Protein AF-A0A8B8G3N1-F1 (afdb_monomer)

pLDDT: mean 84.58, std 10.95, range [52.88, 96.19]

Solvent-accessible surface area (backbone atoms only — not comparable to full-atom values): 6599 Å² total; per-residue (Å²): 95,81,61,94,62,82,59,53,70,61,54,52,36,76,75,36,80,85,64,83,86,52,68,44,66,70,57,53,39,44,49,51,62,73,65,52,58,68,69,63,46,52,54,50,53,51,52,49,50,54,50,46,59,45,58,69,37,75,64,49,40,51,51,52,24,53,48,22,57,74,70,71,45,99,60,52,73,86,65,83,82,50,96,75,39,47,71,42,50,54,52,34,51,50,51,48,59,77,38,45,69,55,51,51,53,54,54,67,70,73,109

Radius of gyration: 20.63 Å; Cα contacts (8 Å, |Δi|>4): 77; chains: 1; bounding box: 50×24×52 Å

Foldseek 3Di:
DPPPDPCPVVVVCVVPVPDDDDDDPFVVQLVVLVVDDPVVVVVLVVLQVLLCVCVVDPVSLVVQLVLCVVVVQPDSGQDHADSRGNVSSVVNVVVCVSCVVSSVVSVVVVD

Sequence (111 aa):
MTGSVKGFTSFANKKNENIIFTHCFLHREALMTKTLVGDLREVMDQVVKVINHIKSSSLKSRLFEKMCEGMDSDNSKLIFHSAIRWLSRSRVLSRFYDLSEEIIVFLTIEE

Structure (mmCIF, N/CA/C/O backbone):
data_AF-A0A8B8G3N1-F1
#
_entry.id   AF-A0A8B8G3N1-F1
#
loop_
_atom_site.group_PDB
_atom_site.id
_atom_site.type_symbol
_atom_site.label_atom_id
_atom_site.label_alt_id
_atom_site.label_comp_id
_atom_site.label_asym_id
_atom_site.label_entity_id
_atom_site.label_seq_id
_atom_site.pdbx_PDB_ins_code
_atom_site.Cartn_x
_atom_site.Cartn_y
_atom_site.Cartn_z
_atom_site.occupancy
_atom_site.B_iso_or_equiv
_atom_site.auth_seq_id
_atom_site.auth_comp_id
_atom_site.auth_asym_id
_atom_site.auth_atom_id
_atom_site.pdbx_PDB_model_num
ATOM 1 N N . MET A 1 1 ? 23.233 -4.567 -19.174 1.00 52.88 1 MET A N 1
ATOM 2 C CA . MET A 1 1 ? 23.621 -3.779 -17.980 1.00 52.88 1 MET A CA 1
ATOM 3 C C . MET A 1 1 ? 24.669 -2.754 -18.373 1.00 52.88 1 MET A C 1
ATOM 5 O O . MET A 1 1 ? 25.778 -3.133 -18.723 1.00 52.88 1 MET A O 1
ATOM 9 N N . THR A 1 2 ? 24.337 -1.468 -18.329 1.00 61.19 2 THR A N 1
ATOM 10 C CA . THR A 1 2 ? 25.339 -0.397 -18.367 1.00 61.19 2 THR A CA 1
ATOM 11 C C . THR A 1 2 ? 26.020 -0.399 -17.000 1.00 61.19 2 THR A C 1
ATOM 13 O O . THR A 1 2 ? 25.407 -0.006 -16.011 1.00 61.19 2 THR A O 1
ATOM 16 N N . GLY A 1 3 ? 27.219 -0.976 -16.907 1.00 60.56 3 GLY A N 1
ATOM 17 C CA . GLY A 1 3 ? 28.003 -0.952 -15.670 1.00 60.56 3 GLY A CA 1
ATOM 18 C C . GLY A 1 3 ? 28.437 0.473 -15.296 1.00 60.56 3 GLY A C 1
ATOM 19 O O . GLY A 1 3 ? 28.160 1.428 -16.016 1.00 60.56 3 GLY A O 1
ATOM 20 N N . SER A 1 4 ? 29.168 0.614 -14.187 1.00 65.88 4 SER A N 1
ATOM 21 C CA . SER A 1 4 ? 29.734 1.902 -13.727 1.00 65.88 4 SER A CA 1
ATOM 22 C C . SER A 1 4 ? 30.685 2.554 -14.752 1.00 65.88 4 SER A C 1
ATOM 24 O O . SER A 1 4 ? 30.907 3.765 -14.751 1.00 65.88 4 SER A O 1
ATOM 26 N N . VAL A 1 5 ? 31.232 1.752 -15.670 1.00 66.88 5 VAL A N 1
ATOM 27 C CA . VAL A 1 5 ? 32.187 2.201 -16.684 1.00 66.88 5 VAL A CA 1
ATOM 28 C C . VAL A 1 5 ? 31.467 2.925 -17.821 1.00 66.88 5 VAL A C 1
ATOM 30 O O . VAL A 1 5 ? 30.815 2.318 -18.676 1.00 66.88 5 VAL A O 1
ATOM 33 N N . LYS A 1 6 ? 31.632 4.249 -17.854 1.00 72.62 6 LYS A N 1
ATOM 34 C CA . LYS A 1 6 ? 31.193 5.096 -18.967 1.00 72.62 6 LYS A CA 1
ATOM 35 C C . LYS A 1 6 ? 31.956 4.709 -20.241 1.00 72.62 6 LYS A C 1
ATOM 37 O O . LYS A 1 6 ? 33.166 4.521 -20.210 1.00 72.62 6 LYS A O 1
ATOM 42 N N . GLY A 1 7 ? 31.247 4.593 -21.363 1.00 78.69 7 GLY A N 1
ATOM 43 C CA . GLY A 1 7 ? 31.850 4.355 -22.682 1.00 78.69 7 GLY A CA 1
ATOM 44 C C . GLY A 1 7 ? 31.994 2.889 -23.106 1.00 78.69 7 GLY A C 1
ATOM 45 O O . GLY A 1 7 ? 32.208 2.644 -24.290 1.00 78.69 7 GLY A O 1
ATOM 46 N N . PHE A 1 8 ? 31.787 1.911 -22.213 1.00 82.69 8 PHE A N 1
ATOM 47 C CA . PHE A 1 8 ? 31.822 0.487 -22.590 1.00 82.69 8 PHE A CA 1
ATOM 48 C C . PHE A 1 8 ? 30.796 0.146 -23.677 1.00 82.69 8 PHE A C 1
ATOM 50 O O . PHE A 1 8 ? 31.118 -0.551 -24.633 1.00 82.69 8 PHE A O 1
ATOM 57 N N . THR A 1 9 ? 29.575 0.679 -23.570 1.00 83.38 9 THR A N 1
ATOM 58 C CA . THR A 1 9 ? 28.530 0.462 -24.581 1.00 83.38 9 THR A CA 1
ATOM 59 C C . THR A 1 9 ? 28.941 1.002 -25.945 1.00 83.38 9 THR A C 1
ATOM 61 O O . THR A 1 9 ? 28.779 0.317 -26.944 1.00 83.38 9 THR A O 1
ATOM 64 N N . SER A 1 10 ? 29.544 2.193 -25.986 1.00 84.50 10 SER A N 1
ATOM 65 C CA . SER A 1 10 ? 30.075 2.791 -27.215 1.00 84.50 10 SER A CA 1
ATOM 66 C C . SER A 1 10 ? 31.201 1.942 -27.817 1.00 84.50 10 SER A C 1
ATOM 68 O O . SER A 1 10 ? 31.197 1.672 -29.015 1.00 84.50 10 SER A O 1
ATOM 70 N N . PHE A 1 11 ? 32.132 1.461 -26.987 1.00 86.44 11 P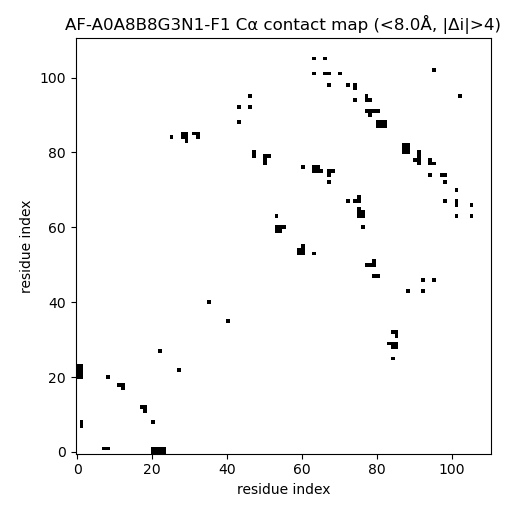HE A N 1
ATOM 71 C CA . PHE A 1 11 ? 33.217 0.579 -27.423 1.00 86.44 11 PHE A CA 1
ATOM 72 C C . PHE A 1 11 ? 32.707 -0.757 -27.978 1.00 86.44 11 PHE A C 1
ATOM 74 O O . PHE A 1 11 ? 33.124 -1.177 -29.055 1.00 86.44 11 PHE A O 1
ATOM 81 N N . ALA A 1 12 ? 31.796 -1.419 -27.267 1.00 87.19 12 ALA A N 1
ATOM 82 C CA . ALA A 1 12 ? 31.256 -2.704 -27.688 1.00 87.19 12 ALA A CA 1
ATOM 83 C C . ALA A 1 12 ? 30.360 -2.572 -28.935 1.00 87.19 12 ALA A C 1
ATOM 85 O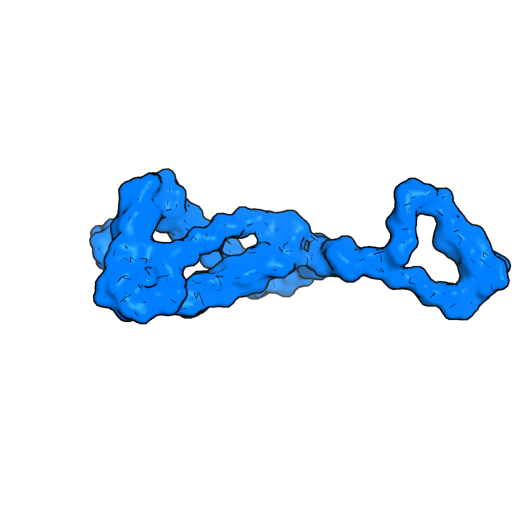 O . ALA A 1 12 ? 30.424 -3.442 -29.798 1.00 87.19 12 ALA A O 1
ATOM 86 N N . ASN A 1 13 ? 29.639 -1.455 -29.102 1.00 87.31 13 ASN A N 1
ATOM 87 C CA . ASN A 1 13 ? 28.898 -1.162 -30.336 1.00 87.31 13 ASN A CA 1
ATOM 88 C C . ASN A 1 13 ? 29.836 -0.980 -31.545 1.00 87.31 13 ASN A C 1
ATOM 90 O O . ASN A 1 13 ? 29.582 -1.511 -32.616 1.00 87.31 13 ASN A O 1
ATOM 94 N N . LYS A 1 14 ? 30.996 -0.328 -31.360 1.00 91.06 14 LYS A N 1
ATOM 95 C CA . LYS A 1 14 ? 32.030 -0.232 -32.413 1.00 91.06 14 LYS A CA 1
ATOM 96 C C . LYS A 1 14 ? 32.617 -1.585 -32.828 1.00 91.06 14 LYS A C 1
ATOM 98 O O . LYS A 1 14 ? 33.181 -1.692 -33.910 1.00 91.06 14 LYS A O 1
ATOM 103 N N . LYS A 1 15 ? 32.578 -2.592 -31.950 1.00 91.25 15 LYS A N 1
ATOM 104 C CA . LYS A 1 15 ? 33.089 -3.943 -32.234 1.00 91.25 15 LYS A CA 1
ATOM 105 C C . LYS A 1 15 ? 32.030 -4.861 -32.838 1.00 91.25 15 LYS A C 1
ATOM 107 O O . LYS A 1 15 ? 32.396 -5.805 -33.529 1.00 91.25 15 LYS A O 1
ATOM 112 N N . ASN A 1 16 ? 30.754 -4.601 -32.573 1.00 91.12 16 ASN A N 1
ATOM 113 C CA . ASN A 1 16 ? 29.628 -5.322 -33.146 1.00 91.12 16 ASN A CA 1
ATOM 114 C C . ASN A 1 16 ? 28.402 -4.400 -33.166 1.00 91.12 16 ASN A C 1
ATOM 116 O O . ASN A 1 16 ? 27.781 -4.196 -32.127 1.00 91.12 16 ASN A O 1
ATOM 120 N N . GLU A 1 17 ? 28.041 -3.892 -34.344 1.00 88.19 17 GLU A N 1
ATOM 121 C CA . GLU A 1 17 ? 26.922 -2.951 -34.519 1.00 88.19 17 GLU A CA 1
ATOM 122 C C . GLU A 1 17 ? 25.550 -3.580 -34.224 1.00 88.19 17 GLU A C 1
ATOM 124 O O . GLU A 1 17 ? 24.586 -2.877 -33.935 1.00 88.19 17 GLU A O 1
ATOM 129 N N . ASN A 1 18 ? 25.463 -4.914 -34.227 1.00 90.50 18 ASN A N 1
ATOM 130 C CA . ASN A 1 18 ? 24.231 -5.647 -33.930 1.00 90.50 18 ASN A CA 1
ATOM 131 C C . ASN A 1 18 ? 24.046 -5.929 -32.429 1.00 90.50 18 ASN A C 1
ATOM 133 O O . ASN A 1 18 ? 23.112 -6.633 -32.039 1.00 90.50 18 ASN A O 1
ATOM 137 N N . ILE A 1 19 ? 24.941 -5.441 -31.564 1.00 87.00 19 ILE A N 1
ATOM 138 C CA . ILE A 1 19 ? 24.834 -5.679 -30.126 1.00 87.00 19 ILE A CA 1
ATOM 139 C C . ILE A 1 19 ? 23.683 -4.862 -29.519 1.00 87.00 19 ILE A C 1
ATOM 141 O O . ILE A 1 19 ? 23.603 -3.641 -29.650 1.00 87.00 19 ILE A O 1
ATOM 145 N N . ILE A 1 20 ? 22.792 -5.535 -28.792 1.00 83.25 20 ILE A N 1
ATOM 146 C CA . ILE A 1 20 ? 21.658 -4.888 -28.125 1.00 83.25 20 ILE A CA 1
ATOM 147 C C . ILE A 1 20 ? 22.021 -4.615 -26.666 1.00 83.25 20 ILE A C 1
ATOM 149 O O . ILE A 1 20 ? 22.231 -5.534 -25.871 1.00 83.25 20 ILE A O 1
ATOM 153 N N . PHE A 1 21 ? 22.056 -3.337 -26.281 1.00 77.88 21 PHE A N 1
ATOM 154 C CA . PHE A 1 21 ? 22.212 -2.947 -24.881 1.00 77.88 21 PHE A CA 1
ATOM 155 C C . PHE A 1 21 ? 20.859 -2.751 -24.218 1.00 77.88 21 PHE A C 1
ATOM 157 O O . PHE A 1 21 ? 20.196 -1.732 -24.394 1.00 77.88 21 PHE A O 1
ATOM 164 N N . THR A 1 22 ? 20.496 -3.691 -23.356 1.00 70.56 22 THR A N 1
ATOM 165 C CA . THR A 1 22 ? 19.344 -3.516 -22.474 1.00 70.56 22 THR A CA 1
ATOM 166 C C . THR A 1 22 ? 19.803 -2.892 -21.153 1.00 70.56 22 THR A C 1
ATOM 168 O O . THR A 1 22 ? 20.736 -3.374 -20.485 1.00 70.56 22 THR A O 1
ATOM 171 N N . HIS A 1 23 ? 19.150 -1.793 -20.766 1.00 67.56 23 HIS A N 1
ATOM 172 C CA . HIS A 1 23 ? 19.253 -1.245 -19.413 1.00 67.56 23 HIS A CA 1
ATOM 173 C C . HIS A 1 23 ? 18.822 -2.299 -18.386 1.00 67.56 23 HIS A C 1
ATOM 175 O O . HIS A 1 23 ? 18.034 -3.189 -18.698 1.00 67.56 23 HIS A O 1
ATOM 181 N N . CYS A 1 24 ? 19.332 -2.213 -17.154 1.00 75.56 24 CYS A N 1
ATOM 182 C CA . CYS A 1 24 ? 18.851 -3.092 -16.087 1.00 75.56 24 CYS A CA 1
ATOM 183 C C . CYS A 1 24 ? 17.325 -2.952 -15.970 1.00 75.56 24 CYS A C 1
ATOM 185 O O . CYS A 1 24 ? 16.823 -1.826 -15.954 1.00 75.56 24 CYS A O 1
ATOM 187 N N . PHE A 1 25 ? 16.607 -4.075 -15.896 1.00 71.81 25 PHE A N 1
ATOM 188 C CA . PHE A 1 25 ? 15.147 -4.096 -15.791 1.00 71.81 25 PHE A CA 1
ATOM 189 C C . PHE A 1 25 ? 14.663 -3.196 -14.644 1.00 71.81 25 PHE A C 1
ATOM 191 O O . PHE A 1 25 ? 13.816 -2.336 -14.857 1.00 71.81 25 PHE A O 1
ATOM 198 N N . LEU A 1 26 ? 15.354 -3.251 -13.500 1.00 69.75 26 LEU A N 1
ATOM 199 C CA . LEU A 1 26 ? 15.107 -2.392 -12.336 1.00 69.75 26 LEU A CA 1
ATOM 200 C C . LEU A 1 26 ? 15.217 -0.888 -12.645 1.00 69.75 26 LEU A C 1
ATOM 202 O O . LEU A 1 26 ? 14.485 -0.075 -12.088 1.00 69.75 26 LEU A O 1
ATOM 206 N N . HIS A 1 27 ? 16.132 -0.494 -13.535 1.00 72.19 27 HIS A N 1
ATOM 207 C CA . HIS A 1 27 ? 16.292 0.903 -13.938 1.00 72.19 27 HIS A CA 1
ATOM 208 C C . HIS A 1 27 ? 15.178 1.349 -14.892 1.00 72.19 27 HIS A C 1
ATOM 210 O O . HIS A 1 27 ? 14.675 2.461 -14.755 1.00 72.19 27 HIS A O 1
ATOM 216 N N . ARG A 1 28 ? 14.760 0.485 -15.832 1.00 71.06 28 ARG A N 1
ATOM 217 C CA . ARG A 1 28 ? 13.605 0.777 -16.701 1.00 71.06 28 ARG A CA 1
ATOM 218 C C . ARG A 1 28 ? 12.324 0.880 -15.883 1.00 71.06 28 ARG A C 1
ATOM 220 O O . ARG A 1 28 ? 11.579 1.829 -16.077 1.00 71.06 28 ARG A O 1
ATOM 227 N N . GLU A 1 29 ? 12.109 -0.019 -14.928 1.00 70.38 29 GLU A N 1
ATOM 228 C CA . GLU A 1 29 ? 10.981 0.060 -13.995 1.00 70.38 29 GLU A CA 1
ATOM 229 C C . GLU A 1 29 ? 10.974 1.377 -13.206 1.00 70.38 29 GLU A C 1
ATOM 231 O O . GLU A 1 29 ? 9.937 2.028 -13.100 1.00 70.38 29 GLU A O 1
ATOM 236 N N . ALA A 1 30 ? 12.131 1.812 -12.697 1.00 72.19 30 ALA A N 1
ATOM 237 C CA . ALA A 1 30 ? 12.259 3.078 -11.971 1.00 72.19 30 ALA A CA 1
ATOM 238 C C . ALA A 1 30 ? 12.086 4.332 -12.853 1.00 72.19 30 ALA A C 1
ATOM 240 O O . ALA A 1 30 ? 11.778 5.408 -12.344 1.00 72.19 30 ALA A O 1
ATOM 241 N N . LEU A 1 31 ? 12.314 4.229 -14.163 1.00 72.94 31 LEU A N 1
ATOM 242 C CA . LEU A 1 31 ? 11.995 5.290 -15.123 1.00 72.94 31 LEU A CA 1
ATOM 243 C C . LEU A 1 31 ? 10.498 5.303 -15.440 1.00 72.94 31 LEU A C 1
ATOM 245 O O . LEU A 1 31 ? 9.882 6.364 -15.398 1.00 72.94 31 LEU A O 1
ATOM 249 N N . MET A 1 32 ? 9.902 4.131 -15.667 1.00 71.38 32 MET A N 1
ATOM 250 C CA . MET A 1 32 ? 8.472 3.990 -15.956 1.00 71.38 32 MET A CA 1
ATOM 251 C C . MET A 1 32 ? 7.592 4.466 -14.792 1.00 71.38 32 MET A C 1
ATOM 253 O O . MET A 1 32 ? 6.533 5.046 -15.014 1.00 71.38 32 MET A O 1
ATOM 257 N N . THR A 1 33 ? 8.042 4.310 -13.541 1.00 68.06 33 THR A N 1
ATOM 258 C CA . THR A 1 33 ? 7.335 4.856 -12.366 1.00 68.06 33 THR A CA 1
ATOM 259 C C . THR A 1 33 ? 7.306 6.381 -12.316 1.00 68.06 33 THR A C 1
ATOM 261 O O . THR A 1 33 ? 6.444 6.954 -11.643 1.00 68.06 33 THR A O 1
ATOM 264 N N . LYS A 1 34 ? 8.255 7.054 -12.973 1.00 69.19 34 LYS A N 1
ATOM 265 C CA . LYS A 1 34 ? 8.269 8.519 -13.081 1.00 69.19 34 LYS A CA 1
ATOM 266 C C . LYS A 1 34 ? 7.347 9.010 -14.190 1.00 69.19 34 LYS A C 1
ATOM 268 O O . LYS A 1 34 ? 6.841 10.119 -14.094 1.00 69.19 34 LYS A O 1
ATOM 273 N N . THR A 1 35 ? 7.108 8.183 -15.203 1.00 71.31 35 THR A N 1
ATOM 274 C CA . THR A 1 35 ? 6.260 8.495 -16.358 1.00 71.31 35 THR A CA 1
ATOM 275 C C . THR A 1 35 ? 4.840 7.941 -16.221 1.00 71.31 35 THR A C 1
ATOM 277 O O . THR A 1 35 ? 4.193 7.697 -17.236 1.00 71.31 35 THR A O 1
ATOM 280 N N . LEU A 1 36 ? 4.350 7.699 -14.996 1.00 67.81 36 LEU A N 1
ATOM 281 C CA . LEU A 1 36 ? 2.959 7.281 -14.786 1.00 67.81 36 LEU A CA 1
ATOM 282 C C . LEU A 1 36 ? 2.008 8.272 -15.471 1.00 67.81 36 LEU A C 1
ATOM 284 O O . LEU A 1 36 ? 2.126 9.482 -15.269 1.00 67.81 36 LEU A O 1
ATOM 288 N N . VAL A 1 37 ? 1.057 7.740 -16.240 1.00 71.38 37 VAL A N 1
ATOM 289 C CA . VAL A 1 37 ? -0.057 8.505 -16.815 1.00 71.38 37 VAL A CA 1
ATOM 290 C C . VAL A 1 37 ? -0.823 9.186 -15.673 1.00 71.38 37 VAL A C 1
ATOM 292 O O . VAL A 1 37 ? -0.944 8.606 -14.592 1.00 71.38 37 VAL A O 1
ATOM 295 N N . GLY A 1 38 ? -1.277 10.426 -15.892 1.00 76.25 38 GLY A N 1
ATOM 296 C CA . GLY A 1 38 ? -1.791 11.331 -14.852 1.00 76.25 38 GLY A CA 1
ATOM 297 C C . GLY A 1 38 ? -2.768 10.681 -13.870 1.00 76.25 38 GLY A C 1
ATOM 298 O O . GLY A 1 38 ? -2.530 10.740 -12.665 1.00 76.25 38 GLY A O 1
ATOM 299 N N . ASP A 1 39 ? -3.770 9.972 -14.385 1.00 80.06 39 ASP A N 1
ATOM 300 C CA . ASP A 1 39 ? -4.825 9.338 -13.585 1.00 80.06 39 ASP A CA 1
ATOM 301 C C . ASP A 1 39 ? -4.272 8.281 -12.615 1.00 80.06 39 ASP A C 1
ATOM 303 O O . ASP A 1 39 ? -4.641 8.228 -11.443 1.00 80.06 39 ASP A O 1
ATOM 307 N N . LEU A 1 40 ? -3.306 7.468 -13.061 1.00 81.69 40 LEU A N 1
ATOM 308 C CA . LEU A 1 40 ? -2.697 6.441 -12.212 1.00 81.69 40 LEU A CA 1
ATOM 309 C C . LEU A 1 40 ? -1.837 7.064 -11.104 1.00 81.69 40 LEU A C 1
ATOM 311 O O . LEU A 1 40 ? -1.716 6.495 -10.018 1.00 81.69 40 LEU A O 1
ATOM 315 N N . ARG A 1 41 ? -1.229 8.230 -11.362 1.00 84.06 41 ARG A N 1
ATOM 316 C CA . ARG A 1 41 ? -0.494 8.971 -10.329 1.00 84.06 41 ARG A CA 1
ATOM 317 C C . ARG A 1 41 ? -1.448 9.494 -9.264 1.00 84.06 41 ARG A C 1
ATOM 319 O O . ARG A 1 41 ? -1.160 9.336 -8.084 1.00 84.06 41 ARG A O 1
ATOM 326 N N . GLU A 1 42 ? -2.573 10.064 -9.679 1.00 88.06 42 GLU A N 1
ATOM 327 C CA . GLU A 1 42 ? -3.576 10.594 -8.761 1.00 88.06 42 GLU A CA 1
ATOM 328 C C . GLU A 1 42 ? -4.147 9.501 -7.854 1.00 88.06 42 GLU A C 1
ATOM 330 O O . GLU A 1 42 ? -4.131 9.656 -6.634 1.00 88.06 42 GLU A O 1
ATOM 335 N N . VAL A 1 43 ? -4.548 8.359 -8.423 1.00 89.44 43 VAL A N 1
ATOM 336 C CA . VAL A 1 43 ? -5.011 7.201 -7.640 1.00 89.44 43 VAL A CA 1
ATOM 337 C C . VAL A 1 43 ? -3.945 6.759 -6.638 1.00 89.44 43 VAL A C 1
ATOM 339 O O . VAL A 1 43 ? -4.245 6.552 -5.462 1.00 89.44 43 VAL A O 1
ATOM 342 N N . MET A 1 44 ? -2.685 6.660 -7.071 1.00 89.38 44 MET A N 1
ATOM 343 C CA . MET A 1 44 ? -1.591 6.277 -6.180 1.00 89.38 44 MET A CA 1
ATOM 344 C C . MET A 1 44 ? -1.414 7.277 -5.030 1.00 89.38 44 MET A C 1
ATOM 346 O O . MET A 1 44 ? -1.232 6.864 -3.886 1.00 89.38 44 MET A O 1
ATOM 350 N N . ASP A 1 45 ? -1.485 8.579 -5.308 1.00 89.25 45 ASP A N 1
ATOM 351 C CA . ASP A 1 45 ? -1.355 9.624 -4.292 1.00 89.25 45 ASP A CA 1
ATOM 352 C C . ASP A 1 45 ? -2.499 9.553 -3.264 1.00 89.25 45 ASP A C 1
ATOM 354 O O . ASP A 1 45 ? -2.253 9.718 -2.067 1.00 89.25 45 ASP A O 1
ATOM 358 N N . GLN A 1 46 ? -3.730 9.245 -3.690 1.00 93.25 46 GLN A N 1
ATOM 359 C CA . GLN A 1 46 ? -4.859 9.038 -2.772 1.00 93.25 46 GLN A CA 1
ATOM 360 C C . GLN A 1 46 ? -4.671 7.793 -1.899 1.00 93.25 46 GLN A C 1
ATOM 362 O O . GLN A 1 46 ? -4.808 7.868 -0.678 1.00 93.25 46 GLN A O 1
ATOM 367 N N . VAL A 1 47 ? -4.265 6.669 -2.495 1.00 93.31 47 VAL A N 1
ATOM 368 C CA . VAL A 1 47 ? -3.960 5.430 -1.760 1.00 93.31 47 VAL A CA 1
ATOM 369 C C . VAL A 1 47 ? -2.889 5.677 -0.695 1.00 93.31 47 VAL A C 1
ATOM 371 O O . VAL A 1 47 ? -3.036 5.270 0.458 1.00 93.31 47 VAL A O 1
ATOM 374 N N . VAL A 1 48 ? -1.823 6.402 -1.046 1.00 91.94 48 VAL A N 1
ATOM 375 C CA . VAL A 1 48 ? -0.750 6.750 -0.105 1.00 91.94 48 VAL A CA 1
ATOM 376 C C . VAL A 1 48 ? -1.265 7.614 1.045 1.00 91.94 48 VAL A C 1
ATOM 378 O O . VAL A 1 48 ? -0.867 7.381 2.187 1.00 91.94 48 VAL A O 1
ATOM 381 N N . LYS A 1 49 ? -2.154 8.580 0.785 1.00 94.25 49 LYS A N 1
ATOM 382 C CA . LYS A 1 49 ? -2.760 9.407 1.842 1.00 94.25 49 LYS A CA 1
ATOM 383 C C . LYS A 1 49 ? -3.550 8.566 2.839 1.00 94.25 49 LYS A C 1
ATOM 385 O O . LYS A 1 49 ? -3.328 8.712 4.038 1.00 94.25 49 LYS A O 1
ATOM 390 N N . VAL A 1 50 ? -4.404 7.661 2.361 1.00 95.06 50 VAL A N 1
ATOM 391 C CA . VAL A 1 50 ? -5.209 6.786 3.230 1.00 95.06 50 VAL A CA 1
ATOM 392 C C . VAL A 1 50 ? -4.315 5.874 4.072 1.00 95.06 50 VAL A C 1
ATOM 394 O O . VAL A 1 50 ? -4.465 5.803 5.292 1.00 95.06 50 VAL A O 1
ATOM 397 N N . ILE A 1 51 ? -3.317 5.238 3.451 1.00 94.12 51 ILE A N 1
ATOM 398 C CA . ILE A 1 51 ? -2.360 4.387 4.171 1.00 94.12 51 ILE A CA 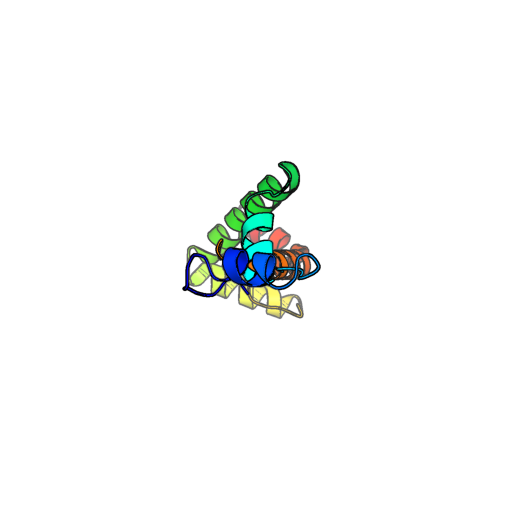1
ATOM 399 C C . ILE A 1 51 ? -1.616 5.195 5.238 1.00 94.12 51 ILE A C 1
ATOM 401 O O . ILE A 1 51 ? -1.471 4.733 6.369 1.00 94.12 51 ILE A O 1
ATOM 405 N N . ASN A 1 52 ? -1.153 6.400 4.907 1.00 93.94 52 ASN A N 1
ATOM 406 C CA . ASN A 1 52 ? -0.455 7.258 5.860 1.00 93.94 52 ASN A CA 1
ATOM 407 C C . ASN A 1 52 ? -1.363 7.705 7.009 1.00 93.94 52 ASN A C 1
ATOM 409 O O . ASN A 1 52 ? -0.891 7.787 8.137 1.00 93.94 52 ASN A O 1
ATOM 413 N N . HIS A 1 53 ? -2.647 7.955 6.753 1.00 93.38 53 HIS A N 1
ATOM 414 C CA . HIS A 1 53 ? -3.619 8.301 7.789 1.00 93.38 53 HIS A CA 1
ATOM 415 C C . HIS A 1 53 ? -3.800 7.164 8.799 1.00 93.38 53 HIS A C 1
ATOM 417 O O . HIS A 1 53 ? -3.610 7.373 9.999 1.00 93.38 53 HIS A O 1
ATOM 423 N N . ILE A 1 54 ? -4.048 5.939 8.327 1.00 93.19 54 ILE A N 1
ATOM 424 C CA . ILE A 1 54 ? -4.195 4.748 9.186 1.00 93.19 54 ILE A CA 1
ATOM 425 C C . ILE A 1 54 ? -2.886 4.459 9.939 1.00 93.19 54 ILE A C 1
ATOM 427 O O . ILE A 1 54 ? -2.881 4.079 11.112 1.00 93.19 54 ILE A O 1
ATOM 431 N N . LYS A 1 55 ? -1.742 4.681 9.283 1.00 92.62 55 LYS A N 1
ATOM 432 C CA . LYS A 1 55 ? -0.413 4.436 9.858 1.00 92.62 55 LYS A CA 1
ATOM 433 C C . LYS A 1 55 ? 0.180 5.619 10.629 1.00 92.62 55 LYS A C 1
ATOM 435 O O . LYS A 1 55 ? 1.285 5.491 11.150 1.00 92.62 55 LYS A O 1
ATOM 440 N N . SER A 1 56 ? -0.539 6.736 10.743 1.00 93.19 56 SER A N 1
ATOM 441 C CA . SER A 1 56 ? -0.069 7.956 11.422 1.00 93.19 56 SER A CA 1
ATOM 442 C C . SER A 1 56 ? 0.152 7.763 12.925 1.00 93.19 56 SER A C 1
ATOM 444 O O . SER A 1 56 ? 0.954 8.468 13.531 1.00 93.19 56 SER A O 1
ATOM 446 N N . SER A 1 57 ? -0.534 6.785 13.523 1.00 93.19 57 SER A N 1
ATOM 447 C CA . SER A 1 57 ? -0.417 6.424 14.933 1.00 93.19 57 SER A CA 1
ATOM 448 C C . SER A 1 57 ? -0.348 4.910 15.103 1.00 93.19 57 SER A C 1
ATOM 450 O O . SER A 1 57 ? -1.024 4.145 14.407 1.00 93.19 57 SER A O 1
ATOM 452 N N . SER A 1 58 ? 0.443 4.473 16.085 1.00 93.44 58 SER A N 1
ATOM 453 C CA . SER A 1 58 ? 0.5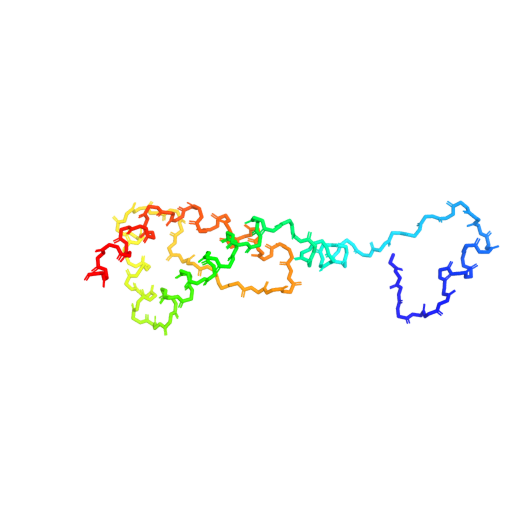47 3.065 16.477 1.00 93.44 58 SER A CA 1
ATOM 454 C C . SER A 1 58 ? -0.791 2.500 16.958 1.00 93.44 58 SER A C 1
ATOM 456 O O . SER A 1 58 ? -1.070 1.325 16.728 1.00 93.44 58 SER A O 1
ATOM 458 N N . LEU A 1 59 ? -1.635 3.330 17.582 1.00 94.50 59 LEU A N 1
ATOM 459 C CA . LEU A 1 59 ? -2.968 2.928 18.022 1.00 94.50 59 LEU A CA 1
ATOM 460 C C . LEU A 1 59 ? -3.878 2.643 16.825 1.00 94.50 59 LEU A C 1
ATOM 462 O O . LEU A 1 59 ? -4.433 1.553 16.751 1.00 94.50 59 LEU A O 1
ATOM 466 N N . LYS A 1 60 ? -3.964 3.573 15.864 1.00 93.75 60 LYS A N 1
ATOM 467 C CA . LYS A 1 60 ? -4.767 3.409 14.639 1.00 93.75 60 LYS A CA 1
ATOM 468 C C . LYS A 1 60 ? -4.356 2.165 13.858 1.00 93.75 60 LYS A C 1
ATOM 470 O O . LYS A 1 60 ? -5.201 1.358 13.497 1.00 93.75 60 LYS A O 1
ATOM 475 N N . SER A 1 61 ? -3.048 1.950 13.701 1.00 94.31 61 SER A N 1
ATOM 476 C CA . SER A 1 61 ? -2.524 0.752 13.034 1.00 94.31 61 SER A CA 1
ATOM 477 C C . SER A 1 61 ? -2.937 -0.545 13.733 1.00 94.31 61 SER A C 1
ATOM 479 O O . SER A 1 61 ? -3.313 -1.499 13.063 1.00 94.31 61 SER A O 1
ATOM 481 N N . ARG A 1 62 ? -2.881 -0.587 15.072 1.00 95.31 62 ARG A N 1
ATOM 482 C CA . ARG A 1 62 ? -3.285 -1.767 15.854 1.00 95.31 62 ARG A CA 1
ATOM 483 C C . ARG A 1 62 ? -4.794 -1.996 15.834 1.00 95.31 62 ARG A C 1
ATOM 485 O O . ARG A 1 62 ? -5.222 -3.143 15.853 1.00 95.31 62 ARG A O 1
ATOM 492 N N . LEU A 1 63 ? -5.587 -0.925 15.847 1.00 94.94 63 LEU A N 1
ATOM 493 C CA . LEU A 1 63 ? -7.043 -1.014 15.743 1.00 94.94 63 LEU A CA 1
ATOM 494 C C . LEU A 1 63 ? -7.451 -1.540 14.370 1.00 94.94 63 LEU A C 1
ATOM 496 O O . LEU A 1 63 ? -8.240 -2.472 14.304 1.00 94.94 63 LEU A O 1
ATOM 500 N N . PHE A 1 64 ? -6.847 -1.011 13.306 1.00 95.44 64 PHE A N 1
ATOM 501 C CA . PHE A 1 64 ? -7.055 -1.504 11.949 1.00 95.44 64 PHE A CA 1
ATOM 502 C C . PHE A 1 64 ? -6.688 -2.990 11.820 1.00 95.44 64 PHE A C 1
ATOM 504 O O . PHE A 1 64 ? -7.484 -3.767 11.310 1.00 95.44 64 PHE A O 1
ATOM 511 N N . GLU A 1 65 ? -5.529 -3.406 12.346 1.00 95.56 65 GLU A N 1
ATOM 512 C CA . GLU A 1 65 ? -5.093 -4.813 12.327 1.00 95.56 65 GLU A CA 1
ATOM 513 C C . GLU A 1 65 ? -6.098 -5.735 13.027 1.00 95.56 65 GLU A C 1
ATOM 515 O O . GLU A 1 65 ? -6.521 -6.731 12.446 1.00 95.56 65 GLU A O 1
ATOM 520 N N . LYS A 1 66 ? -6.553 -5.362 14.230 1.00 94.75 66 LYS A N 1
ATOM 521 C CA . LYS A 1 66 ? -7.592 -6.111 14.953 1.00 94.75 66 LYS A CA 1
ATOM 522 C C . LYS A 1 66 ? -8.922 -6.160 14.209 1.00 94.75 66 LYS A C 1
ATOM 524 O O . LYS A 1 66 ? -9.650 -7.139 14.326 1.00 94.75 66 LYS A O 1
ATOM 529 N N . MET A 1 67 ? -9.265 -5.089 13.502 1.00 94.69 67 MET A N 1
ATOM 530 C CA . MET A 1 67 ? -10.496 -5.032 12.727 1.00 94.69 67 MET A CA 1
ATOM 531 C C . MET A 1 67 ? -10.436 -5.994 11.539 1.00 94.69 67 MET A C 1
ATOM 533 O O . MET A 1 67 ? -11.380 -6.749 11.345 1.00 94.69 67 MET A O 1
ATOM 537 N N . CYS A 1 68 ? -9.307 -6.030 10.824 1.00 95.50 68 CYS A N 1
ATOM 538 C CA . CYS A 1 68 ? -9.072 -6.998 9.749 1.00 95.50 68 CYS A CA 1
ATOM 539 C C . CYS A 1 68 ? -9.152 -8.442 10.275 1.00 95.50 68 CYS A C 1
ATOM 541 O O . CYS A 1 68 ? -9.811 -9.286 9.686 1.00 95.50 68 CYS A O 1
ATOM 543 N N . GLU A 1 69 ? -8.543 -8.727 11.434 1.00 94.12 69 GLU A N 1
ATOM 544 C CA . GLU A 1 69 ? -8.659 -10.047 12.079 1.00 94.12 69 GLU A CA 1
ATOM 545 C C . GLU A 1 69 ? -10.117 -10.410 12.406 1.00 94.12 69 GLU A C 1
ATOM 547 O O . GLU A 1 69 ? -10.525 -11.553 12.233 1.00 94.12 69 GLU A O 1
ATOM 552 N N . GLY A 1 70 ? -10.920 -9.442 12.861 1.00 93.56 70 GLY A N 1
ATOM 553 C CA . GLY A 1 70 ? -12.345 -9.646 13.134 1.00 93.56 70 GLY A CA 1
ATOM 554 C C . GLY A 1 70 ? -13.209 -9.829 11.880 1.00 93.56 70 GLY A C 1
ATOM 555 O O . GLY A 1 70 ? -14.285 -10.414 11.980 1.00 93.56 70 GLY A O 1
ATOM 556 N N . MET A 1 71 ? -12.745 -9.344 10.726 1.00 94.31 71 MET A N 1
ATOM 557 C CA . MET A 1 71 ? -13.394 -9.494 9.418 1.00 94.31 71 MET A CA 1
ATOM 558 C C . MET A 1 71 ? -12.892 -10.720 8.635 1.00 94.31 71 MET A C 1
ATOM 560 O O . MET A 1 71 ? -13.341 -10.938 7.516 1.00 94.31 71 MET A O 1
ATOM 564 N N . ASP A 1 72 ? -12.015 -11.536 9.236 1.00 92.06 72 ASP A N 1
ATOM 565 C CA . ASP A 1 72 ? -11.399 -12.726 8.624 1.00 92.06 72 ASP A CA 1
ATOM 566 C C . ASP A 1 72 ? -10.618 -12.415 7.332 1.00 92.06 72 ASP A C 1
ATOM 568 O O . ASP A 1 72 ? -10.599 -13.186 6.374 1.00 92.06 72 ASP A O 1
ATOM 572 N N . SER A 1 73 ? -9.965 -11.249 7.292 1.00 92.25 73 SER A N 1
ATOM 573 C CA . SER A 1 73 ? -9.189 -10.807 6.135 1.00 92.25 73 SER A CA 1
ATOM 574 C C . SER A 1 73 ? -7.895 -11.617 5.974 1.00 92.25 73 SER A C 1
ATOM 576 O O . SER A 1 73 ? -7.106 -11.750 6.914 1.00 92.25 73 SER A O 1
ATOM 578 N N . ASP A 1 74 ? -7.571 -12.017 4.738 1.00 87.56 74 ASP A N 1
ATOM 579 C CA . ASP A 1 74 ? -6.303 -12.694 4.391 1.00 87.56 74 ASP A CA 1
ATOM 580 C C . ASP A 1 74 ? -5.052 -11.876 4.764 1.00 87.56 74 ASP A C 1
ATOM 582 O O . ASP A 1 74 ? -3.943 -12.395 4.930 1.00 87.56 74 ASP A O 1
ATOM 586 N N . ASN A 1 75 ? -5.207 -10.556 4.861 1.00 89.56 75 ASN A N 1
ATOM 587 C CA . ASN A 1 75 ? -4.160 -9.635 5.253 1.00 89.56 75 ASN A CA 1
ATOM 588 C C . ASN A 1 75 ? -4.642 -8.760 6.408 1.00 89.56 75 ASN A C 1
ATOM 590 O O . ASN A 1 75 ? -5.733 -8.225 6.369 1.00 89.56 75 ASN A O 1
ATOM 594 N N . SER A 1 76 ? -3.786 -8.502 7.394 1.00 89.38 76 SER A N 1
ATOM 595 C CA . SER A 1 76 ? -4.140 -7.621 8.522 1.00 89.38 76 SER A CA 1
ATOM 596 C C . SER A 1 76 ? -3.344 -6.312 8.556 1.00 89.38 76 SER A C 1
ATOM 598 O O . SER A 1 76 ? -3.492 -5.482 9.451 1.00 89.38 76 SER A O 1
ATOM 600 N N . LYS A 1 77 ? -2.445 -6.104 7.580 1.00 90.88 77 LYS A N 1
ATOM 601 C CA . LYS A 1 77 ? -1.495 -4.979 7.566 1.00 90.88 77 LYS A CA 1
ATOM 602 C C . LYS A 1 77 ? -1.378 -4.314 6.206 1.00 90.88 77 LYS A C 1
ATOM 604 O O . LYS A 1 77 ? -1.055 -4.961 5.206 1.00 90.88 77 LYS A O 1
ATOM 609 N N . LEU A 1 78 ? -1.475 -2.985 6.230 1.00 92.00 78 LEU A N 1
ATOM 610 C CA . LEU A 1 78 ? -1.120 -2.107 5.117 1.00 92.00 78 LEU A CA 1
ATOM 611 C C . LEU A 1 78 ? 0.398 -1.903 5.011 1.00 92.00 78 LEU A C 1
ATOM 613 O O . LEU A 1 78 ? 1.107 -1.748 6.018 1.00 92.00 78 LEU A O 1
ATOM 617 N N . ILE A 1 79 ? 0.883 -1.848 3.769 1.00 89.94 79 ILE A N 1
ATOM 618 C CA . ILE A 1 79 ? 2.295 -1.661 3.412 1.00 89.94 79 ILE A CA 1
ATOM 619 C C . ILE A 1 79 ? 2.581 -0.167 3.222 1.00 89.94 79 ILE A C 1
ATOM 621 O O . ILE A 1 79 ? 1.854 0.515 2.506 1.00 89.94 79 ILE A O 1
ATOM 625 N N . PHE A 1 80 ? 3.667 0.342 3.813 1.00 83.62 80 PHE A N 1
ATOM 626 C CA . PHE A 1 80 ? 4.129 1.703 3.524 1.00 83.62 80 PHE A CA 1
ATOM 627 C C . PHE A 1 80 ? 4.604 1.830 2.076 1.00 83.62 80 PHE A C 1
ATOM 629 O O . PHE A 1 80 ? 5.360 0.995 1.573 1.00 83.62 80 PHE A O 1
ATOM 636 N N . HIS A 1 81 ? 4.221 2.921 1.423 1.00 79.19 81 HIS A N 1
ATOM 637 C CA . HIS A 1 81 ? 4.708 3.216 0.086 1.00 79.19 81 HIS A CA 1
ATOM 638 C C . HIS A 1 81 ? 6.167 3.691 0.097 1.00 79.19 81 HIS A C 1
ATOM 640 O O . HIS A 1 81 ? 6.533 4.615 0.821 1.00 79.19 81 HIS A O 1
ATOM 646 N N . SER A 1 82 ? 6.985 3.102 -0.780 1.00 71.62 82 SER A N 1
ATOM 647 C CA . SER A 1 82 ? 8.300 3.622 -1.153 1.00 71.62 82 SER A CA 1
ATOM 648 C C . SER A 1 82 ? 8.300 4.023 -2.627 1.00 71.62 82 SER A C 1
ATOM 650 O O . SER A 1 82 ? 8.112 3.187 -3.512 1.00 71.62 82 SER A O 1
ATOM 652 N N . ALA A 1 83 ? 8.590 5.297 -2.908 1.00 67.06 83 ALA A N 1
ATOM 653 C CA . ALA A 1 83 ? 8.636 5.840 -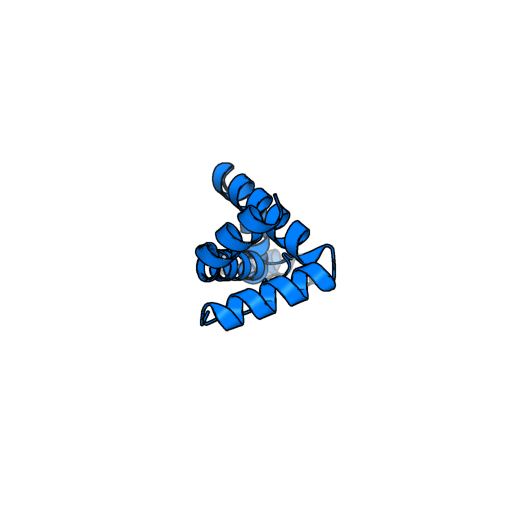4.269 1.00 67.06 83 ALA A CA 1
ATOM 654 C C . ALA A 1 83 ? 9.783 5.279 -5.139 1.00 67.06 83 ALA A C 1
ATOM 656 O O . ALA A 1 83 ? 9.886 5.624 -6.315 1.00 67.06 83 ALA A O 1
ATOM 657 N N . ILE A 1 84 ? 10.650 4.432 -4.576 1.00 65.31 84 ILE A N 1
ATOM 658 C CA . ILE A 1 84 ? 11.916 4.009 -5.185 1.00 65.31 84 ILE A CA 1
ATOM 659 C C . ILE A 1 84 ? 11.724 2.859 -6.190 1.00 65.31 84 ILE A C 1
ATOM 661 O O . ILE A 1 84 ? 12.541 2.705 -7.097 1.00 65.31 84 ILE A O 1
ATOM 665 N N . ARG A 1 85 ? 10.674 2.031 -6.059 1.00 70.88 85 ARG A N 1
ATOM 666 C CA . ARG A 1 85 ? 10.520 0.794 -6.855 1.00 70.88 85 ARG A CA 1
ATOM 667 C C . ARG A 1 85 ? 9.092 0.605 -7.367 1.00 70.88 85 ARG A C 1
ATOM 669 O O . ARG A 1 85 ? 8.154 0.643 -6.577 1.00 70.88 85 ARG A O 1
ATOM 676 N N . TRP A 1 86 ? 8.935 0.303 -8.659 1.00 72.31 86 TRP A N 1
ATOM 677 C CA . TRP A 1 86 ? 7.639 -0.043 -9.274 1.00 72.31 86 TRP A CA 1
ATOM 678 C C . TRP A 1 86 ? 6.940 -1.189 -8.541 1.00 72.31 86 TRP A C 1
ATOM 680 O O . TRP A 1 86 ? 5.785 -1.056 -8.149 1.00 72.31 86 TRP A O 1
ATOM 690 N N . LEU A 1 87 ? 7.685 -2.259 -8.249 1.00 70.50 87 LEU A N 1
ATOM 691 C CA . LEU A 1 87 ? 7.191 -3.407 -7.486 1.00 70.50 87 LEU A CA 1
ATOM 692 C C . LEU A 1 87 ? 6.676 -3.030 -6.088 1.00 70.50 87 LEU A C 1
ATOM 694 O O . LEU A 1 87 ? 5.839 -3.729 -5.530 1.00 70.50 87 LEU A O 1
ATOM 698 N N . SER A 1 88 ? 7.155 -1.928 -5.498 1.00 80.69 88 SER A N 1
ATOM 699 C CA . SER A 1 88 ? 6.592 -1.435 -4.237 1.00 80.69 88 SER A CA 1
ATOM 700 C C . SER A 1 88 ? 5.204 -0.840 -4.446 1.00 80.69 88 SER A C 1
ATOM 702 O O . SER A 1 88 ? 4.346 -1.034 -3.594 1.00 80.69 88 SER A O 1
ATOM 704 N N . ARG A 1 89 ? 4.975 -0.124 -5.552 1.00 83.06 89 ARG A N 1
ATOM 705 C CA . ARG A 1 89 ? 3.674 0.479 -5.867 1.00 83.06 89 ARG A CA 1
ATOM 706 C C . ARG A 1 89 ? 2.630 -0.579 -6.188 1.00 83.06 89 ARG A C 1
ATOM 708 O O . ARG A 1 89 ? 1.544 -0.517 -5.630 1.00 83.06 89 ARG A O 1
ATOM 715 N N . SER A 1 90 ? 2.978 -1.576 -7.004 1.00 84.88 90 SER A N 1
ATOM 716 C CA . SER A 1 90 ? 2.058 -2.673 -7.326 1.00 84.88 90 SER A CA 1
ATOM 717 C C . SER A 1 90 ? 1.649 -3.457 -6.079 1.00 84.88 90 SER A C 1
ATOM 719 O O . SER A 1 90 ? 0.470 -3.718 -5.879 1.00 84.88 90 SER A O 1
ATOM 721 N N . ARG A 1 91 ? 2.600 -3.763 -5.187 1.00 89.19 91 ARG A N 1
ATOM 722 C CA . ARG A 1 91 ? 2.308 -4.443 -3.916 1.00 89.19 91 ARG A CA 1
ATOM 723 C C . ARG A 1 91 ? 1.445 -3.608 -2.979 1.00 89.19 91 ARG A C 1
ATOM 725 O O . ARG A 1 91 ? 0.588 -4.166 -2.307 1.00 89.19 91 ARG A O 1
ATOM 732 N N . VAL A 1 92 ? 1.683 -2.298 -2.920 1.00 91.25 92 VAL A N 1
ATOM 733 C CA . VAL A 1 92 ? 0.860 -1.375 -2.128 1.00 91.25 92 VAL A CA 1
ATOM 734 C C . VAL A 1 92 ? -0.564 -1.331 -2.671 1.00 91.25 92 VAL A C 1
ATOM 736 O O . VAL A 1 92 ? -1.489 -1.486 -1.888 1.00 91.25 92 VAL A O 1
ATOM 739 N N . LEU A 1 93 ? -0.738 -1.184 -3.988 1.00 91.44 93 LEU A N 1
ATOM 740 C CA . LEU A 1 93 ? -2.059 -1.169 -4.622 1.00 91.44 93 LEU A CA 1
ATOM 741 C C . LEU A 1 93 ? -2.799 -2.494 -4.441 1.00 91.44 93 LEU A C 1
ATOM 743 O O . LEU A 1 93 ? -3.956 -2.473 -4.052 1.00 91.44 93 LEU A O 1
ATOM 747 N N . SER A 1 94 ? -2.125 -3.628 -4.654 1.00 92.69 94 SER A N 1
ATOM 748 C CA . SER A 1 94 ? -2.708 -4.954 -4.413 1.00 92.69 94 SER A CA 1
ATOM 749 C C . SER A 1 94 ? -3.174 -5.076 -2.967 1.00 92.69 94 SER A C 1
ATOM 751 O O . SER A 1 94 ? -4.337 -5.347 -2.729 1.00 92.69 94 SER A O 1
ATOM 753 N N . ARG A 1 95 ? -2.306 -4.757 -1.997 1.00 94.44 95 ARG A N 1
ATOM 754 C CA . ARG A 1 95 ? -2.658 -4.838 -0.574 1.00 94.44 95 ARG A CA 1
ATOM 755 C C . ARG A 1 95 ? -3.795 -3.895 -0.186 1.00 94.44 95 ARG A C 1
ATOM 757 O O . ARG A 1 95 ? -4.574 -4.224 0.695 1.00 94.44 95 ARG A O 1
ATOM 764 N N . PHE A 1 96 ? -3.832 -2.707 -0.780 1.00 94.94 96 PHE A N 1
ATOM 765 C CA . PHE A 1 96 ? -4.893 -1.734 -0.550 1.00 94.94 96 PHE A CA 1
ATOM 766 C C . PHE A 1 96 ? -6.228 -2.230 -1.110 1.00 94.94 96 PHE A C 1
ATOM 768 O O . PHE A 1 96 ? -7.252 -2.067 -0.464 1.00 94.94 96 PHE A O 1
ATOM 775 N N . TYR A 1 97 ? -6.206 -2.852 -2.289 1.00 94.44 97 TYR A N 1
ATOM 776 C CA . TYR A 1 97 ? -7.387 -3.440 -2.910 1.00 94.44 97 TYR A CA 1
ATOM 777 C C . TYR A 1 97 ? -7.916 -4.638 -2.112 1.00 94.44 97 TYR A C 1
ATOM 779 O O . TYR A 1 97 ? -9.108 -4.686 -1.817 1.00 94.44 97 TYR A O 1
ATOM 787 N N . ASP A 1 98 ? -7.017 -5.534 -1.690 1.00 95.12 98 ASP A N 1
ATOM 788 C CA . ASP A 1 98 ? -7.337 -6.700 -0.855 1.00 95.12 98 ASP A CA 1
ATOM 789 C C . ASP A 1 98 ? -7.977 -6.306 0.485 1.00 95.12 98 ASP A C 1
ATOM 791 O O . ASP A 1 98 ? -8.634 -7.133 1.098 1.00 95.12 98 ASP A O 1
ATOM 795 N N . LEU A 1 99 ? -7.751 -5.067 0.945 1.00 96.19 99 LEU A N 1
ATOM 796 C CA . LEU A 1 99 ? -8.264 -4.539 2.211 1.00 96.19 99 LEU A CA 1
ATOM 797 C C . LEU A 1 99 ? -9.274 -3.403 2.030 1.00 96.19 99 LEU A C 1
ATOM 799 O O . LEU A 1 99 ? -9.432 -2.551 2.906 1.00 96.19 99 LEU A O 1
ATOM 803 N N . SER A 1 100 ? -9.881 -3.304 0.848 1.00 94.88 100 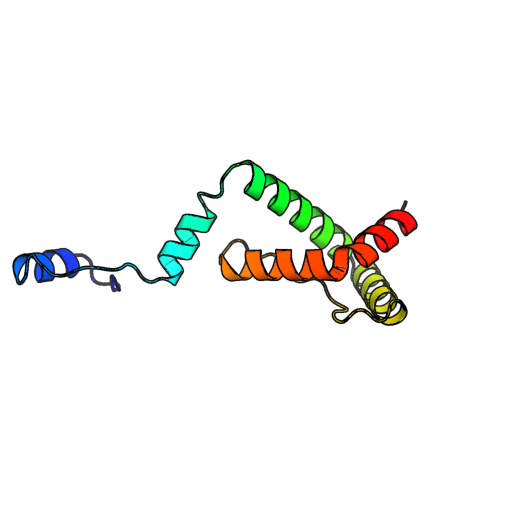SER A N 1
ATOM 804 C CA . SER A 1 100 ? -10.721 -2.157 0.502 1.00 94.88 100 SER A CA 1
ATOM 805 C C . SER A 1 100 ? -11.975 -2.062 1.374 1.00 94.88 100 SER A C 1
ATOM 807 O O . SER A 1 100 ? -12.338 -0.955 1.774 1.00 94.88 100 SER A O 1
ATOM 809 N N . GLU A 1 101 ? -12.591 -3.189 1.734 1.00 95.25 101 GLU A N 1
ATOM 810 C CA . GLU A 1 101 ? -13.771 -3.226 2.605 1.00 95.25 101 GLU A CA 1
ATOM 811 C C . GLU A 1 101 ? -13.426 -2.788 4.034 1.00 95.25 101 GLU A C 1
ATOM 813 O O . GLU A 1 101 ? -14.086 -1.918 4.603 1.00 95.25 101 GLU A O 1
ATOM 818 N N . GLU A 1 102 ? -12.332 -3.304 4.587 1.00 95.50 102 GLU A N 1
ATOM 819 C CA . GLU A 1 102 ? -11.807 -2.949 5.903 1.00 95.50 102 GLU A CA 1
ATOM 820 C C . GLU A 1 102 ? -11.394 -1.476 5.940 1.00 95.50 102 GLU A C 1
ATOM 822 O O . GLU A 1 102 ? -11.648 -0.766 6.908 1.00 95.50 102 GLU A O 1
ATOM 827 N N . ILE A 1 103 ? -10.768 -0.967 4.880 1.00 95.75 103 ILE A N 1
ATOM 828 C CA . ILE A 1 103 ? -10.415 0.452 4.797 1.00 95.75 103 ILE A CA 1
ATOM 829 C C . ILE A 1 103 ? -11.674 1.321 4.839 1.00 95.75 103 ILE A C 1
ATOM 831 O O . ILE A 1 103 ? -11.691 2.305 5.577 1.00 95.75 103 ILE A O 1
ATOM 835 N N . ILE A 1 104 ? -12.722 0.964 4.092 1.00 95.50 104 ILE A N 1
ATOM 836 C CA . ILE A 1 104 ? -13.987 1.711 4.088 1.00 95.50 104 ILE A CA 1
ATOM 837 C C . ILE A 1 104 ? -14.601 1.709 5.489 1.00 95.50 104 ILE A C 1
ATOM 839 O O . ILE A 1 104 ? -14.862 2.778 6.036 1.00 95.50 104 ILE A O 1
ATOM 843 N N . VAL A 1 105 ? -14.756 0.531 6.100 1.00 95.31 105 VAL A N 1
ATOM 844 C CA . VAL A 1 105 ? -15.342 0.394 7.441 1.00 95.31 105 VAL A CA 1
ATOM 845 C C . VAL A 1 105 ? -14.537 1.179 8.479 1.00 95.31 105 VAL A C 1
ATOM 847 O O . VAL A 1 105 ? -15.115 1.918 9.274 1.00 95.31 105 VAL A O 1
ATOM 850 N N . PHE A 1 106 ? -13.206 1.080 8.453 1.00 94.44 106 PHE A N 1
ATOM 851 C CA . PHE A 1 106 ? -12.345 1.789 9.399 1.00 94.44 106 PHE A CA 1
ATOM 852 C C . PHE A 1 106 ? -12.479 3.311 9.277 1.00 94.44 106 PHE A C 1
ATOM 854 O O . PHE A 1 106 ? -12.526 4.004 10.292 1.00 94.44 106 PHE A O 1
ATOM 861 N N . LEU A 1 107 ? -12.552 3.837 8.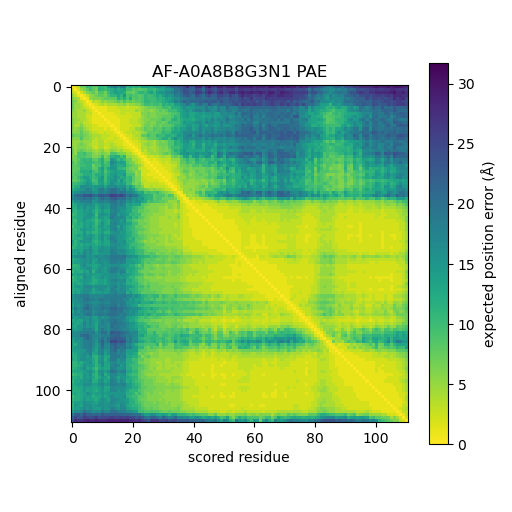050 1.00 94.00 107 LEU A N 1
ATOM 862 C CA . LEU A 1 107 ? -12.700 5.273 7.812 1.00 94.00 107 LEU A CA 1
ATOM 863 C C . LEU A 1 107 ? -14.086 5.790 8.216 1.00 94.00 107 LEU A C 1
ATOM 865 O O . LEU A 1 107 ? -14.169 6.890 8.745 1.00 94.00 107 LEU A O 1
ATOM 869 N N . THR A 1 108 ? -15.148 5.000 8.033 1.00 93.00 108 THR A N 1
ATOM 870 C CA . THR A 1 108 ? -16.509 5.369 8.466 1.00 93.00 108 THR A CA 1
ATOM 871 C C . THR A 1 108 ? -16.671 5.369 9.989 1.00 93.00 108 THR A C 1
ATOM 873 O O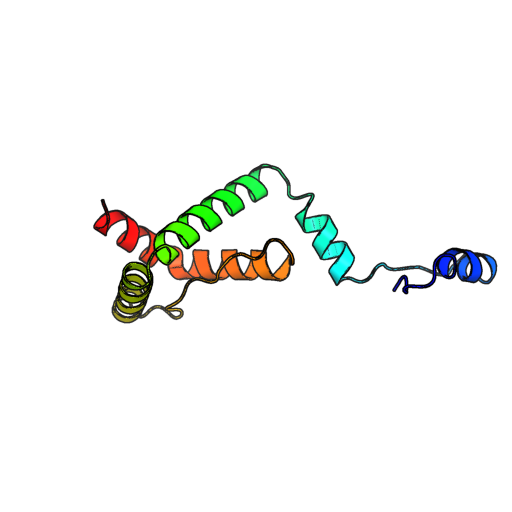 . THR A 1 108 ? -17.522 6.080 10.505 1.00 93.00 108 THR A O 1
ATOM 876 N N . ILE A 1 109 ? -15.875 4.583 10.722 1.00 87.38 109 ILE A N 1
ATOM 877 C CA . ILE A 1 109 ? -15.897 4.554 12.197 1.00 87.38 109 ILE A CA 1
ATOM 878 C C . ILE A 1 109 ? -15.063 5.699 12.806 1.00 87.38 109 ILE A C 1
ATOM 880 O O . ILE A 1 109 ? -15.288 6.074 13.955 1.00 8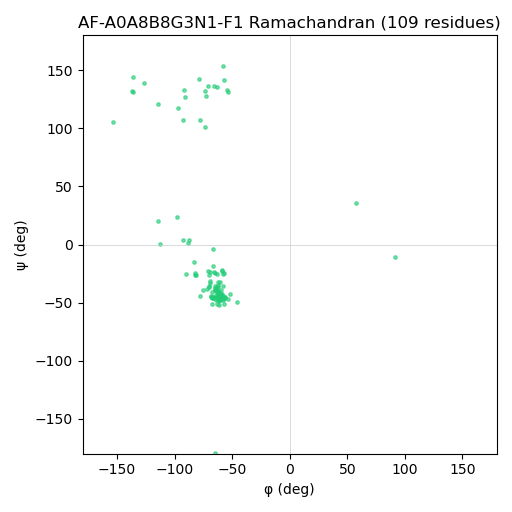7.38 109 ILE A O 1
ATOM 884 N N . GLU A 1 110 ? -14.074 6.226 12.075 1.00 73.75 110 GLU A N 1
ATOM 885 C CA . GLU A 1 110 ? -13.247 7.358 12.524 1.00 73.75 110 GLU A CA 1
ATOM 886 C C . GLU A 1 110 ? -13.873 8.746 12.282 1.00 73.75 110 GLU A C 1
ATOM 888 O O . GLU A 1 110 ? -13.368 9.711 12.865 1.00 73.75 110 GLU A O 1
ATOM 893 N N . GLU A 1 111 ? -14.916 8.855 11.448 1.00 54.16 111 GLU A N 1
ATOM 894 C CA . GLU A 1 111 ? -15.772 10.056 11.327 1.00 54.16 111 GLU A CA 1
ATOM 895 C C . GLU A 1 111 ? -16.756 10.183 12.500 1.00 54.16 111 GLU A C 1
ATOM 897 O O . GLU A 1 111 ? -16.887 11.321 13.015 1.00 54.16 111 GLU A O 1
#

Organism: NCBI:txid143950

Mean predicted aligned error: 8.92 Å

Secondary structure (DSSP, 8-state):
---SSTTHHHHHHHH-TT---PPPHHHHHHHHTTS--HHHHHHHHHHHHHHHHHTTSHHHHHHHHHHHHHTT-S---PPPP-TT-HHHHHHHHHHHHHTHHHHHHHHHHH-